Protein AF-A0A0G0FKA7-F1 (afdb_monomer_lite)

pLDDT: mean 87.76, std 10.6, range [54.22, 98.12]

Foldseek 3Di:
DDPVVVVVVVVVVVVVVVVVVVVPDFAEADFPAAKEKEWDDKAQDPDPPDPPSVQKIKTFMDMDRDGQQWFKWKFKWFFDDVVVTDIDTPDTQDARHHPPGIDIGHDDVPSLDQRIFMDIFGHPRHDYPNYYYYPYDTHGND

Sequence (142 aa):
MNKNTYIALAVIVVFGVLLWIFLSQKEKVPEAGPATVSTLSVSNITSSALAVLAGTKTISWKTSNYPANAGVNINLIKKISDSPREFTLVRTLETDTPNDGEEVWTPQAEENADDLFIEVICSNTYQFSLGCSLSSDPIKVN

Radius of gyration: 21.15 Å; chains: 1; bounding box: 48×58×50 Å

Secondary structure (DSSP, 8-state):
--HHHHHHHHHHHHHHHHHHHHHT-PEEE--SS-EEEEEEEEEE---TT-GGGTT-EEEEEEEES--TT--EEEEEEEEEEETTEEEEEEEEEEEEE-SSSEEEE-PPTTTT-TTEEEEEEE-SSEEETT-EEE-SPPEE--

Structure (mmCIF, N/CA/C/O backbone):
data_AF-A0A0G0FKA7-F1
#
_entry.id   AF-A0A0G0FKA7-F1
#
loop_
_atom_site.group_PDB
_atom_site.id
_atom_site.type_symbol
_atom_site.label_atom_id
_atom_site.label_alt_id
_atom_site.label_comp_id
_atom_site.label_asym_id
_atom_site.label_entity_id
_atom_site.label_seq_id
_atom_site.pdbx_PDB_ins_code
_atom_site.Cartn_x
_atom_site.Cartn_y
_atom_site.Cartn_z
_atom_site.occupancy
_atom_site.B_iso_or_equiv
_atom_site.auth_seq_id
_atom_site.auth_comp_id
_atom_site.auth_asym_id
_atom_site.auth_atom_id
_atom_site.pdbx_PDB_model_num
ATOM 1 N N . MET A 1 1 ? 19.377 -47.733 -21.068 1.00 59.69 1 MET A N 1
ATOM 2 C CA . MET A 1 1 ? 19.007 -46.384 -21.557 1.00 59.69 1 MET A CA 1
ATOM 3 C C . MET A 1 1 ? 19.990 -46.003 -22.656 1.00 59.69 1 MET A C 1
ATOM 5 O O . MET A 1 1 ? 21.178 -46.214 -22.448 1.00 59.69 1 MET A O 1
ATOM 9 N N . ASN A 1 2 ? 19.537 -45.573 -23.840 1.00 82.00 2 ASN A N 1
ATOM 10 C CA . ASN A 1 2 ? 20.452 -45.317 -24.960 1.00 82.00 2 ASN A CA 1
ATOM 11 C C . ASN A 1 2 ? 21.117 -43.928 -24.817 1.00 82.00 2 ASN A C 1
ATOM 13 O O . ASN A 1 2 ? 20.569 -43.034 -24.169 1.00 82.00 2 ASN A O 1
ATOM 17 N N . LYS A 1 3 ? 22.302 -43.746 -25.412 1.00 79.88 3 LYS A N 1
ATOM 18 C CA . LYS A 1 3 ? 23.063 -42.483 -25.369 1.00 79.88 3 LYS A CA 1
ATOM 19 C C . LYS A 1 3 ? 22.234 -41.278 -25.847 1.00 79.88 3 LYS A C 1
ATOM 21 O O . LYS A 1 3 ? 22.341 -40.198 -25.276 1.00 79.88 3 LYS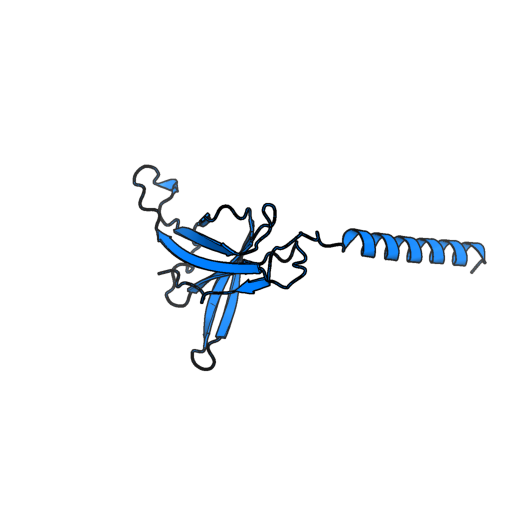 A O 1
ATOM 26 N N . ASN A 1 4 ? 21.362 -41.475 -26.832 1.00 80.12 4 ASN A N 1
ATOM 27 C CA . ASN A 1 4 ? 20.500 -40.431 -27.389 1.00 80.12 4 ASN A CA 1
ATOM 28 C C . ASN A 1 4 ? 19.369 -40.033 -26.422 1.00 80.12 4 ASN A C 1
ATOM 30 O O . ASN A 1 4 ? 19.002 -38.865 -26.373 1.00 80.12 4 ASN A O 1
ATOM 34 N N . THR A 1 5 ? 18.863 -40.958 -25.599 1.00 81.62 5 THR A N 1
ATOM 35 C CA . THR A 1 5 ? 17.883 -40.685 -24.538 1.00 81.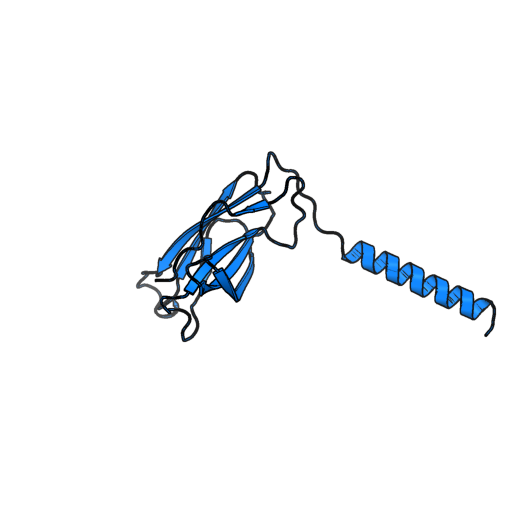62 5 THR A CA 1
ATOM 36 C C . THR A 1 5 ? 18.498 -39.810 -23.448 1.00 81.62 5 THR A C 1
ATOM 38 O O . THR A 1 5 ? 17.852 -38.884 -22.972 1.00 81.62 5 THR A O 1
ATOM 41 N N . TYR A 1 6 ? 19.761 -40.058 -23.082 1.00 82.88 6 TYR A N 1
ATOM 42 C CA . TYR A 1 6 ? 20.471 -39.233 -22.099 1.00 82.88 6 TYR A CA 1
ATOM 43 C C . TYR A 1 6 ? 20.706 -37.806 -22.615 1.00 82.88 6 TYR A C 1
ATOM 45 O O . TYR A 1 6 ? 20.474 -36.840 -21.894 1.00 82.88 6 TYR A O 1
ATOM 53 N N . ILE A 1 7 ? 21.101 -37.669 -23.886 1.00 83.75 7 ILE A N 1
ATOM 54 C CA . ILE A 1 7 ? 21.295 -36.361 -24.528 1.00 83.75 7 ILE A CA 1
ATOM 55 C C . ILE A 1 7 ? 19.968 -35.592 -24.609 1.00 83.75 7 ILE A C 1
ATOM 57 O O . ILE A 1 7 ? 19.928 -34.419 -24.250 1.00 83.75 7 ILE A O 1
ATOM 61 N N . ALA A 1 8 ? 18.873 -36.243 -25.015 1.00 84.56 8 ALA A N 1
ATOM 62 C CA . ALA A 1 8 ? 17.560 -35.601 -25.101 1.00 84.56 8 ALA A CA 1
ATOM 63 C C . ALA A 1 8 ? 17.066 -35.090 -23.735 1.00 84.56 8 ALA A C 1
ATOM 65 O O . ALA A 1 8 ? 16.600 -33.956 -23.634 1.00 84.56 8 ALA A O 1
ATOM 66 N N . LEU A 1 9 ? 17.223 -35.888 -22.673 1.00 85.94 9 LEU A N 1
ATOM 67 C CA . LEU A 1 9 ? 16.863 -35.478 -21.313 1.00 85.94 9 LEU A CA 1
ATOM 68 C C . LEU A 1 9 ? 17.720 -34.305 -20.822 1.00 85.94 9 LEU A C 1
ATOM 70 O O . LEU A 1 9 ? 17.182 -33.361 -20.250 1.00 85.94 9 LEU A O 1
ATOM 74 N N . ALA A 1 10 ? 19.029 -34.325 -21.089 1.00 85.56 10 ALA A N 1
ATOM 75 C CA . ALA A 1 10 ? 19.920 -33.228 -20.721 1.00 85.56 10 ALA A CA 1
ATOM 76 C C . ALA A 1 10 ? 19.519 -31.908 -21.402 1.00 85.56 10 ALA A C 1
ATOM 78 O 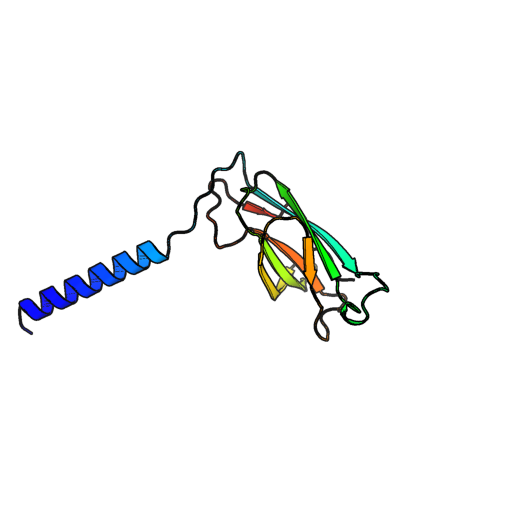O . ALA A 1 10 ? 19.491 -30.869 -20.748 1.00 85.56 10 ALA A O 1
ATOM 79 N N . VAL A 1 11 ? 19.145 -31.946 -22.686 1.00 89.56 11 VAL A N 1
ATOM 80 C CA . VAL A 1 11 ? 18.681 -30.754 -23.414 1.00 89.56 11 VAL A CA 1
ATOM 81 C C . VAL A 1 11 ? 17.388 -30.205 -22.813 1.00 89.56 11 VAL A C 1
ATOM 83 O O . VAL A 1 11 ? 17.303 -29.003 -22.588 1.00 89.56 11 VAL A O 1
ATOM 86 N N . ILE A 1 12 ? 16.411 -31.062 -22.499 1.00 90.75 12 ILE A N 1
ATOM 87 C CA . ILE A 1 12 ? 15.137 -30.638 -21.892 1.00 90.75 12 ILE A CA 1
ATOM 88 C C . ILE A 1 12 ? 15.372 -29.973 -20.534 1.00 90.75 12 ILE A C 1
ATOM 90 O O . ILE A 1 12 ? 14.800 -28.920 -20.262 1.00 90.75 12 ILE A O 1
ATOM 94 N N . VAL A 1 13 ? 16.239 -30.552 -19.699 1.00 91.19 13 VAL A N 1
ATOM 95 C CA . VAL A 1 13 ? 16.574 -29.980 -18.388 1.00 91.19 13 VAL A CA 1
ATOM 96 C C . VAL A 1 13 ? 17.244 -28.616 -18.549 1.00 91.19 13 VAL A C 1
ATOM 98 O O . VAL A 1 13 ? 16.831 -27.661 -17.899 1.00 91.19 13 VAL A O 1
ATOM 101 N N . VAL A 1 14 ? 18.225 -28.488 -19.447 1.00 91.31 14 VAL A N 1
ATOM 102 C CA . VAL A 1 14 ? 18.914 -27.210 -19.687 1.00 91.31 14 VAL A CA 1
ATOM 103 C C . VAL A 1 14 ? 17.948 -26.151 -20.215 1.00 91.31 14 VAL A C 1
ATOM 105 O O . VAL A 1 14 ? 17.937 -25.032 -19.708 1.00 91.31 14 VAL A O 1
ATOM 108 N N . PHE A 1 15 ? 17.100 -26.494 -21.185 1.00 89.06 15 PHE A N 1
ATOM 109 C CA . PHE A 1 15 ? 16.118 -25.556 -21.730 1.00 89.06 15 PHE A CA 1
ATOM 110 C C . PHE A 1 15 ? 15.075 -25.151 -20.685 1.00 89.06 15 PHE A C 1
ATOM 112 O O . PHE A 1 15 ? 14.722 -23.979 -20.600 1.00 89.06 15 PHE A O 1
ATOM 119 N N . GLY A 1 16 ? 14.628 -26.097 -19.855 1.00 88.25 16 GLY A N 1
ATOM 120 C CA . GLY A 1 16 ? 13.717 -25.832 -18.746 1.00 88.25 16 GLY A CA 1
ATOM 121 C C . GLY A 1 16 ? 14.316 -24.864 -17.726 1.00 88.25 16 GLY A C 1
ATOM 122 O O . GLY A 1 16 ? 13.649 -23.909 -17.337 1.00 88.25 16 GLY A O 1
ATOM 123 N N . VAL A 1 17 ? 15.588 -25.052 -17.358 1.00 87.56 17 VAL A N 1
ATOM 124 C CA . VAL A 1 17 ? 16.315 -24.149 -16.450 1.00 87.56 17 VAL A CA 1
ATOM 125 C C . VAL A 1 17 ? 16.485 -22.759 -17.066 1.00 87.56 17 VAL A C 1
ATOM 127 O O . VAL A 1 17 ? 16.216 -21.763 -16.400 1.00 87.56 17 VAL A O 1
ATOM 130 N N . LEU A 1 18 ? 16.882 -22.667 -18.338 1.00 86.88 18 LEU A N 1
ATOM 131 C CA . LEU A 1 18 ? 17.050 -21.379 -19.020 1.00 86.88 18 LEU A CA 1
ATOM 132 C C . LEU A 1 18 ? 15.724 -20.621 -19.157 1.00 86.88 18 LEU A C 1
ATOM 134 O O . LEU A 1 18 ? 15.686 -19.415 -18.924 1.00 86.88 18 LEU A O 1
ATOM 138 N N . LEU A 1 19 ? 14.637 -21.324 -19.481 1.00 86.06 19 LEU A N 1
ATOM 139 C CA . LEU A 1 19 ? 13.303 -20.736 -19.571 1.00 86.06 19 LEU A CA 1
ATOM 140 C C . LEU A 1 19 ? 12.817 -20.241 -18.202 1.00 86.06 19 LEU A C 1
ATOM 142 O O . LEU A 1 19 ? 12.284 -19.140 -18.107 1.00 86.06 19 LEU A O 1
ATOM 146 N N . TRP A 1 20 ? 13.052 -21.013 -17.139 1.00 82.25 20 TRP A N 1
ATOM 147 C CA . TRP A 1 20 ? 12.761 -20.594 -15.765 1.00 82.25 20 TRP A CA 1
ATOM 148 C C . TRP A 1 20 ? 13.524 -19.328 -15.365 1.00 82.25 20 TRP A C 1
ATOM 150 O O . TRP A 1 20 ? 12.930 -18.407 -14.808 1.00 82.25 20 TRP A O 1
ATOM 160 N N . ILE A 1 21 ? 14.824 -19.255 -15.671 1.00 83.38 21 ILE A N 1
ATOM 161 C CA . ILE A 1 21 ? 15.648 -18.070 -15.384 1.00 83.38 21 ILE A CA 1
ATOM 162 C C . ILE A 1 21 ? 15.121 -16.854 -16.148 1.00 83.38 21 ILE A C 1
ATOM 164 O O . ILE A 1 21 ? 15.011 -15.776 -15.570 1.00 83.38 21 ILE A O 1
ATOM 168 N N . PHE A 1 22 ? 14.777 -17.028 -17.426 1.00 78.12 22 PHE A N 1
ATOM 169 C CA . PHE A 1 22 ? 14.264 -15.948 -18.263 1.00 78.12 22 PHE A CA 1
ATOM 170 C C . PHE A 1 22 ? 12.920 -15.410 -17.750 1.00 78.12 22 PHE A C 1
ATOM 172 O O . PHE A 1 22 ? 12.755 -14.202 -17.626 1.00 78.12 22 PHE A O 1
ATOM 179 N N . LEU A 1 23 ? 11.996 -16.295 -17.365 1.00 75.81 23 LEU A N 1
ATOM 180 C CA . LEU A 1 23 ? 10.694 -15.917 -16.800 1.00 75.81 23 LEU A CA 1
ATOM 181 C C . LEU A 1 23 ? 10.790 -15.293 -15.397 1.00 75.81 23 LEU A C 1
ATOM 183 O O . LEU A 1 23 ? 9.856 -14.626 -14.967 1.00 75.81 23 LEU A O 1
ATOM 187 N N . SER A 1 24 ? 11.900 -15.498 -14.682 1.00 73.31 24 SER A N 1
ATOM 188 C CA . SER A 1 24 ? 12.101 -14.967 -13.325 1.00 73.31 24 SER A CA 1
ATOM 189 C C . SER A 1 24 ? 12.765 -13.584 -13.299 1.00 73.31 24 SER A C 1
ATOM 191 O O . SER A 1 24 ? 13.064 -13.071 -12.217 1.00 73.31 24 SER A O 1
ATOM 193 N N . GLN A 1 25 ? 13.060 -12.980 -14.456 1.00 74.94 25 GLN A N 1
ATOM 194 C CA . GLN A 1 25 ? 13.704 -11.668 -14.493 1.00 74.94 25 GLN A CA 1
ATOM 195 C C . GLN A 1 25 ? 12.713 -10.565 -14.116 1.00 74.94 25 GLN A C 1
ATOM 197 O O . GLN A 1 25 ? 11.765 -10.291 -14.845 1.00 74.94 25 GLN A O 1
ATOM 202 N N . LYS A 1 26 ? 12.965 -9.913 -12.977 1.00 77.31 26 LYS A N 1
ATOM 203 C CA . LYS A 1 26 ? 12.260 -8.691 -12.578 1.00 77.31 26 LYS A CA 1
ATOM 204 C C . LYS A 1 26 ? 12.709 -7.508 -13.426 1.00 77.31 26 LYS A C 1
ATOM 206 O O . LYS A 1 26 ? 13.883 -7.415 -13.800 1.00 77.31 26 LYS A O 1
ATOM 211 N N . GLU A 1 27 ? 11.795 -6.578 -13.667 1.00 76.19 27 GLU A N 1
ATOM 212 C CA . GLU A 1 27 ? 12.112 -5.337 -14.364 1.00 76.19 27 GLU A CA 1
ATOM 213 C C . GLU A 1 27 ? 13.010 -4.457 -13.483 1.00 76.19 27 GLU A C 1
ATOM 215 O O . GLU A 1 27 ? 12.704 -4.191 -12.320 1.00 76.19 27 GLU A O 1
ATOM 220 N N . LYS A 1 28 ? 14.159 -4.037 -14.023 1.00 69.12 28 LYS A N 1
ATOM 221 C CA . LYS A 1 28 ? 15.076 -3.104 -13.356 1.00 69.12 28 LYS A CA 1
ATOM 222 C C . LYS A 1 28 ? 14.727 -1.696 -13.776 1.00 69.12 28 LYS A C 1
ATOM 224 O O . LYS A 1 28 ? 14.625 -1.447 -14.976 1.00 69.12 28 LYS A O 1
ATOM 229 N N . VAL A 1 29 ? 14.665 -0.772 -12.822 1.00 64.94 29 VAL A N 1
ATOM 230 C CA . VAL A 1 29 ? 14.336 0.613 -13.148 1.00 64.94 29 VAL A CA 1
ATOM 231 C C . VAL A 1 29 ? 15.400 1.594 -12.638 1.00 64.94 29 VAL A C 1
ATOM 233 O O . VAL A 1 29 ? 15.906 1.412 -11.530 1.00 64.94 29 VAL A O 1
ATOM 236 N N . PRO A 1 30 ? 15.811 2.598 -13.445 1.00 67.31 30 PRO A N 1
ATOM 237 C CA . PRO A 1 30 ? 16.792 3.594 -13.017 1.00 67.31 30 PRO A CA 1
ATOM 238 C C . PRO A 1 30 ? 16.234 4.493 -11.907 1.00 67.31 30 PRO A C 1
ATOM 240 O O . PRO A 1 30 ? 15.157 5.066 -12.057 1.00 67.31 30 PRO A O 1
ATOM 243 N N . GLU A 1 31 ? 16.994 4.663 -10.824 1.00 68.00 31 GLU A N 1
ATOM 244 C CA . GLU A 1 31 ? 16.594 5.430 -9.638 1.00 68.00 31 GLU A CA 1
ATOM 245 C C . GLU A 1 31 ? 17.598 6.546 -9.331 1.00 68.00 31 GLU A C 1
ATOM 247 O O . GLU A 1 31 ? 18.809 6.364 -9.458 1.00 68.00 31 GLU A O 1
ATOM 252 N N . ALA A 1 32 ? 17.098 7.704 -8.888 1.00 75.56 32 ALA A N 1
ATOM 253 C CA . ALA A 1 32 ? 17.929 8.831 -8.451 1.00 75.56 32 ALA A CA 1
ATOM 254 C C . ALA A 1 32 ? 18.457 8.679 -7.004 1.00 75.56 32 ALA A C 1
ATOM 256 O O . ALA A 1 32 ? 19.346 9.418 -6.585 1.00 75.56 32 ALA A O 1
ATOM 257 N N . GLY A 1 33 ? 17.910 7.731 -6.240 1.00 84.31 33 GLY A N 1
ATOM 258 C CA . GLY A 1 33 ? 18.209 7.457 -4.833 1.00 84.31 33 GLY A CA 1
ATOM 259 C C . GLY A 1 33 ? 17.360 6.283 -4.327 1.00 84.31 33 GLY A C 1
ATOM 260 O O . GLY A 1 33 ? 16.571 5.755 -5.108 1.00 84.31 33 GLY A O 1
ATOM 261 N N . PRO A 1 34 ? 17.481 5.865 -3.053 1.00 89.62 34 PRO A N 1
ATOM 262 C CA . PRO A 1 34 ? 16.634 4.805 -2.509 1.00 89.62 34 PRO A CA 1
ATOM 263 C C . PRO A 1 34 ? 15.160 5.206 -2.616 1.00 89.62 34 PRO A C 1
ATOM 265 O O . PRO A 1 34 ? 14.792 6.339 -2.274 1.00 89.62 34 PRO A O 1
ATOM 268 N N . ALA A 1 35 ? 14.342 4.288 -3.124 1.00 93.50 35 ALA A N 1
ATOM 269 C CA . ALA A 1 35 ? 12.923 4.521 -3.328 1.00 93.50 35 ALA A CA 1
ATOM 270 C C . ALA A 1 35 ? 12.176 4.450 -1.993 1.00 93.50 35 ALA A C 1
ATOM 272 O O . ALA A 1 35 ? 12.479 3.616 -1.136 1.00 93.50 35 ALA A O 1
ATOM 273 N N . THR A 1 36 ? 11.182 5.314 -1.810 1.00 95.44 36 THR A N 1
ATOM 274 C CA . THR A 1 36 ? 10.300 5.236 -0.643 1.00 95.44 36 THR A CA 1
ATOM 275 C C . THR A 1 36 ? 8.838 5.339 -1.027 1.00 95.44 36 THR A C 1
ATOM 277 O O . THR A 1 36 ? 8.483 6.013 -1.997 1.00 95.44 36 THR A O 1
ATOM 280 N N . VAL A 1 37 ? 7.995 4.689 -0.229 1.00 96.62 37 VAL A N 1
ATOM 281 C CA . VAL A 1 37 ? 6.534 4.759 -0.314 1.00 96.62 37 VAL A CA 1
ATOM 282 C C . VAL A 1 37 ? 5.986 5.168 1.048 1.00 96.62 37 VAL A C 1
ATOM 284 O O . VAL A 1 37 ? 6.477 4.727 2.088 1.00 96.62 37 VAL A O 1
ATOM 287 N N . SER A 1 38 ? 5.002 6.062 1.057 1.00 96.81 38 SER A N 1
ATOM 288 C CA . SER A 1 38 ? 4.291 6.481 2.267 1.00 96.81 38 SER A CA 1
ATOM 289 C C . SER A 1 38 ? 2.796 6.457 2.031 1.00 96.81 38 SER A C 1
ATOM 291 O O . SER A 1 38 ? 2.303 7.211 1.192 1.00 96.81 38 SER A O 1
ATOM 293 N N . THR A 1 39 ? 2.069 5.668 2.814 1.00 97.19 39 THR A N 1
ATOM 294 C CA . THR A 1 39 ? 0.618 5.819 2.946 1.00 97.19 39 THR A CA 1
ATOM 295 C C . THR A 1 39 ? 0.335 7.177 3.588 1.00 97.19 39 THR A C 1
ATOM 297 O O . THR A 1 39 ? 0.884 7.477 4.651 1.00 97.19 39 THR A O 1
ATOM 300 N N . LEU A 1 40 ? -0.484 8.008 2.941 1.00 96.25 40 LEU A N 1
ATOM 301 C CA . LEU A 1 40 ? -0.833 9.351 3.410 1.00 96.25 40 LEU A CA 1
ATOM 302 C C . LEU A 1 40 ? -2.160 9.361 4.166 1.00 96.25 40 LEU A C 1
ATOM 304 O O . LEU A 1 40 ? -2.245 9.927 5.254 1.00 96.25 40 LEU A O 1
ATOM 308 N N . SER A 1 41 ? -3.197 8.754 3.591 1.00 95.38 41 SER A N 1
ATOM 309 C CA . SER A 1 41 ? -4.537 8.779 4.174 1.00 95.38 41 SER A CA 1
ATOM 310 C C . SER A 1 41 ? -5.415 7.643 3.677 1.00 95.38 41 SER A C 1
ATOM 312 O O . SER A 1 41 ? -5.239 7.137 2.571 1.00 95.38 41 SER A O 1
ATOM 314 N N . VAL A 1 42 ? -6.412 7.311 4.494 1.00 93.94 42 VAL A N 1
ATOM 315 C CA . VAL A 1 42 ? -7.569 6.498 4.125 1.00 93.94 42 VAL A CA 1
ATOM 316 C C . VAL A 1 42 ? -8.800 7.325 4.475 1.00 93.94 42 VAL A C 1
ATOM 318 O O . VAL A 1 42 ? -8.961 7.735 5.623 1.00 93.94 42 VAL A O 1
ATOM 321 N N . SER A 1 43 ? -9.642 7.633 3.494 1.00 92.50 43 SER A N 1
ATOM 322 C CA . SER A 1 43 ? -10.799 8.515 3.686 1.00 92.50 43 SER A CA 1
ATOM 323 C C . SER A 1 43 ? -12.045 7.937 3.033 1.00 92.50 43 SER A C 1
ATOM 325 O O . SER A 1 43 ? -11.956 7.258 2.019 1.00 92.50 43 SER A O 1
ATOM 327 N N . ASN A 1 44 ? -13.218 8.172 3.619 1.00 87.81 44 ASN A N 1
ATOM 328 C CA . ASN A 1 44 ? -14.470 7.714 3.020 1.00 87.81 44 ASN A CA 1
ATOM 329 C C . ASN A 1 44 ? -14.815 8.585 1.807 1.00 87.81 44 ASN A C 1
ATOM 331 O O . ASN A 1 44 ? -14.744 9.814 1.890 1.00 87.81 44 ASN A O 1
ATOM 335 N N . ILE A 1 45 ? -15.272 7.969 0.718 1.00 80.81 45 ILE A N 1
ATOM 336 C CA . ILE A 1 45 ? -15.833 8.716 -0.410 1.00 80.81 45 ILE A CA 1
ATOM 337 C C . ILE A 1 45 ? -17.204 9.251 0.013 1.00 80.81 45 ILE A C 1
ATOM 339 O O . ILE A 1 45 ? -18.142 8.497 0.259 1.00 80.81 45 ILE A O 1
ATOM 343 N N . THR A 1 46 ? -17.330 10.575 0.112 1.00 65.19 46 THR A N 1
ATOM 344 C CA . THR A 1 46 ? -18.558 11.258 0.562 1.00 65.19 46 THR A CA 1
ATOM 345 C C . THR A 1 46 ? -19.460 11.719 -0.586 1.00 65.19 46 THR A C 1
ATOM 347 O O . THR A 1 46 ? -20.415 12.465 -0.362 1.00 65.19 46 THR A O 1
ATOM 350 N N . SER A 1 47 ? -19.194 11.287 -1.825 1.00 60.12 47 SER A N 1
ATOM 351 C CA . SER A 1 47 ? -19.966 11.727 -2.990 1.00 60.12 47 SER A CA 1
ATOM 352 C C . SER A 1 47 ? -21.387 11.158 -2.978 1.00 60.12 47 SER A C 1
ATOM 354 O O . SER A 1 47 ? -21.615 9.963 -3.160 1.00 60.12 47 SER A O 1
ATOM 356 N N . SER A 1 48 ? -22.363 12.050 -2.825 1.00 54.22 48 SER A N 1
ATOM 357 C CA . SER A 1 48 ? -23.803 11.774 -2.845 1.00 54.22 48 SER A CA 1
ATOM 358 C C . SER A 1 48 ? -24.349 11.373 -4.224 1.00 54.22 48 SER A C 1
ATOM 360 O O . SER A 1 48 ? -25.518 11.008 -4.332 1.00 54.22 48 SER A O 1
ATOM 362 N N . ALA A 1 49 ? -23.527 11.420 -5.279 1.00 56.94 49 ALA A N 1
ATOM 363 C CA . ALA A 1 49 ? -23.959 11.173 -6.655 1.00 56.94 49 ALA A CA 1
ATOM 364 C C . ALA A 1 49 ? -24.073 9.683 -7.030 1.00 56.94 49 ALA A C 1
ATOM 366 O O . ALA A 1 49 ? -24.658 9.362 -8.062 1.00 56.94 49 ALA A O 1
ATOM 367 N N . LEU A 1 50 ? -23.545 8.760 -6.220 1.00 54.84 50 LEU A N 1
ATOM 368 C CA . LEU A 1 50 ? -23.550 7.329 -6.529 1.00 54.84 50 LEU A CA 1
ATOM 369 C C . LEU A 1 50 ? -23.801 6.518 -5.256 1.00 54.84 50 LEU A C 1
ATOM 371 O O . LEU A 1 50 ? -22.873 6.199 -4.523 1.00 54.84 50 LEU A O 1
ATOM 375 N N . ALA A 1 51 ? -25.050 6.098 -5.032 1.00 54.81 51 ALA A N 1
ATOM 376 C CA . ALA A 1 51 ? -25.384 5.100 -4.005 1.00 54.81 51 ALA A CA 1
ATOM 377 C C . ALA A 1 51 ? -24.564 3.795 -4.150 1.00 54.81 51 ALA A C 1
ATOM 379 O O . ALA A 1 51 ? -24.410 3.049 -3.190 1.00 54.81 51 ALA A O 1
ATOM 380 N N . VAL A 1 52 ? -24.002 3.553 -5.341 1.00 59.25 52 VAL A N 1
ATOM 381 C CA . VAL A 1 52 ? -23.088 2.448 -5.674 1.00 59.25 52 VAL A CA 1
ATOM 382 C C . VAL A 1 52 ? -21.718 2.570 -4.985 1.00 59.25 52 VAL A C 1
ATOM 384 O O . VAL A 1 52 ? -21.068 1.556 -4.773 1.00 59.25 52 VAL A O 1
ATOM 387 N N . LEU A 1 53 ? -21.288 3.778 -4.604 1.00 64.69 53 LEU A N 1
ATOM 388 C CA . LEU A 1 53 ? -20.015 4.020 -3.908 1.00 64.69 53 LEU A CA 1
ATOM 389 C C . LEU A 1 53 ? -20.181 4.138 -2.386 1.00 64.69 53 LEU A C 1
ATOM 391 O O . LEU A 1 53 ? -19.225 4.462 -1.679 1.00 64.69 53 LEU A O 1
ATOM 395 N N . ALA A 1 54 ? -21.382 3.890 -1.859 1.00 67.56 54 ALA A N 1
ATOM 396 C CA . ALA A 1 54 ? -21.619 3.930 -0.424 1.00 67.56 54 ALA A CA 1
ATOM 397 C C . ALA A 1 54 ? -20.705 2.922 0.296 1.00 67.56 54 ALA A C 1
ATOM 399 O O . ALA A 1 54 ? -20.732 1.728 0.010 1.00 67.56 54 ALA A O 1
ATOM 400 N N . GLY A 1 55 ? -19.892 3.418 1.231 1.00 76.56 55 GLY A N 1
ATOM 401 C CA . GLY A 1 55 ? -18.943 2.606 1.996 1.00 76.56 55 GLY A CA 1
ATOM 402 C C . GLY A 1 55 ? -17.557 2.457 1.364 1.00 76.56 55 GLY A C 1
ATOM 403 O O . GLY A 1 55 ? -16.691 1.865 1.996 1.00 76.56 55 GLY A O 1
ATOM 404 N N . THR A 1 56 ? -17.317 3.012 0.172 1.00 88.88 56 THR A N 1
ATOM 405 C CA . THR A 1 56 ? -15.978 3.026 -0.443 1.00 88.88 56 THR A CA 1
ATOM 406 C C . THR A 1 56 ? -15.024 3.986 0.262 1.00 88.88 56 THR A C 1
ATOM 408 O O . THR A 1 56 ? -15.427 5.008 0.833 1.00 88.88 56 THR A O 1
ATOM 411 N N . LYS A 1 57 ? -13.736 3.649 0.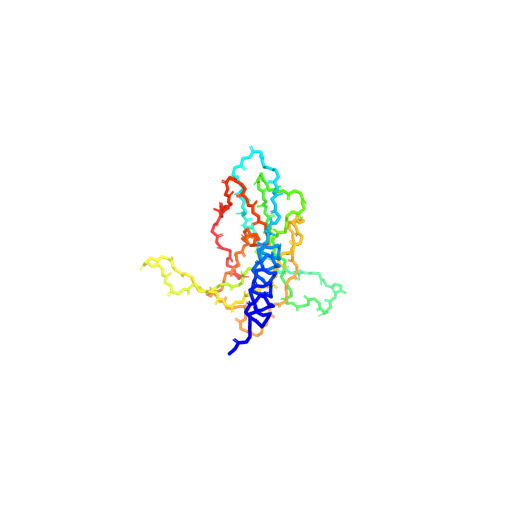213 1.00 91.75 57 LYS A N 1
ATOM 412 C CA . LYS A 1 57 ? -12.642 4.432 0.777 1.00 91.75 57 LYS A CA 1
ATOM 413 C C . LYS A 1 57 ? -11.611 4.746 -0.304 1.00 91.75 57 LYS A C 1
ATOM 415 O O . LYS A 1 57 ? -11.289 3.890 -1.124 1.00 91.75 57 LYS A O 1
ATOM 420 N N . THR A 1 58 ? -11.080 5.959 -0.265 1.00 94.31 58 THR A N 1
ATOM 421 C CA . THR A 1 58 ? -9.910 6.379 -1.035 1.00 94.31 58 THR A CA 1
ATOM 422 C C . THR A 1 58 ? -8.669 6.192 -0.181 1.00 94.31 58 THR A C 1
ATOM 424 O O . THR A 1 58 ? -8.593 6.717 0.936 1.00 94.31 58 THR A O 1
ATOM 427 N N . ILE A 1 59 ? -7.708 5.449 -0.716 1.00 96.44 59 ILE A N 1
ATOM 428 C CA . ILE A 1 59 ? -6.369 5.262 -0.171 1.00 96.44 59 ILE A CA 1
ATOM 429 C C . ILE A 1 59 ? -5.448 6.185 -0.957 1.00 96.44 59 ILE A C 1
ATOM 431 O O . ILE A 1 59 ? -5.392 6.079 -2.175 1.00 96.44 59 ILE A O 1
ATOM 435 N N . SER A 1 60 ? -4.722 7.065 -0.275 1.00 97.50 60 SER A N 1
ATOM 436 C CA . SER A 1 60 ? -3.769 7.977 -0.914 1.00 97.50 60 SER A CA 1
ATOM 437 C C . SER A 1 60 ? -2.359 7.694 -0.424 1.00 97.50 60 SER A C 1
ATOM 439 O O . SER A 1 60 ? -2.145 7.439 0.767 1.00 97.50 60 SER A O 1
ATOM 441 N N . TRP A 1 61 ? -1.378 7.794 -1.314 1.00 97.88 61 TRP A N 1
ATOM 442 C CA . TRP A 1 61 ? 0.033 7.622 -0.984 1.00 97.88 61 TRP A CA 1
ATOM 443 C C . TRP A 1 61 ? 0.912 8.622 -1.727 1.00 97.88 61 TRP A C 1
ATOM 445 O O . TRP A 1 61 ? 0.483 9.374 -2.598 1.00 97.88 61 TRP A O 1
ATOM 455 N N . LYS A 1 62 ? 2.187 8.639 -1.353 1.00 97.25 62 LYS A N 1
ATOM 456 C CA . LYS A 1 62 ? 3.229 9.355 -2.076 1.00 97.25 62 LYS A CA 1
ATOM 457 C C . LYS A 1 62 ? 4.477 8.506 -2.145 1.00 97.25 62 LYS A C 1
ATOM 459 O O . LYS A 1 62 ? 4.837 7.829 -1.182 1.00 97.25 62 LYS A O 1
ATOM 464 N N . THR A 1 63 ? 5.173 8.619 -3.265 1.00 95.56 63 THR A N 1
ATOM 465 C CA . THR A 1 63 ? 6.465 7.976 -3.464 1.00 95.56 63 THR A CA 1
ATOM 466 C C . THR A 1 63 ? 7.583 8.994 -3.675 1.00 95.56 63 THR A C 1
ATOM 468 O O . THR A 1 63 ? 7.342 10.102 -4.157 1.00 95.56 63 THR A O 1
ATOM 471 N N . SER A 1 64 ? 8.817 8.617 -3.347 1.00 94.06 64 SER A N 1
ATOM 472 C CA . SER A 1 64 ? 10.026 9.405 -3.615 1.00 94.06 64 SER A CA 1
ATOM 473 C C . SER A 1 64 ? 11.087 8.531 -4.270 1.00 94.06 64 SER A C 1
ATOM 475 O O . SER A 1 64 ? 11.231 7.372 -3.892 1.00 94.06 64 SER A O 1
ATOM 477 N N . ASN A 1 65 ? 11.824 9.079 -5.244 1.00 91.62 65 ASN A N 1
ATOM 478 C CA . ASN A 1 65 ? 12.796 8.344 -6.073 1.00 91.62 65 ASN A CA 1
ATOM 479 C C . ASN A 1 65 ? 12.230 7.048 -6.677 1.00 91.62 65 ASN A C 1
ATOM 481 O O . ASN A 1 65 ? 12.967 6.099 -6.927 1.00 91.62 65 ASN A O 1
ATOM 485 N N . TYR A 1 66 ? 10.915 7.013 -6.881 1.00 90.56 66 TYR A N 1
ATOM 486 C CA . TYR A 1 66 ? 10.203 5.842 -7.359 1.00 90.56 66 TYR A CA 1
ATOM 487 C C . TYR A 1 66 ? 10.103 5.908 -8.879 1.00 90.56 66 TYR A C 1
ATOM 489 O O . TYR A 1 66 ? 9.851 6.990 -9.423 1.00 90.56 66 TYR A O 1
ATOM 497 N N . PRO A 1 67 ? 10.309 4.796 -9.584 1.00 84.88 67 PRO A N 1
ATOM 498 C CA . PRO A 1 67 ? 10.294 4.838 -11.030 1.00 84.88 67 PRO A CA 1
ATOM 499 C C . PRO A 1 67 ? 8.917 5.143 -11.624 1.00 84.88 67 PRO A C 1
ATOM 501 O O . PRO A 1 67 ? 7.902 4.679 -11.115 1.00 84.88 67 PRO A O 1
ATOM 504 N N . ALA A 1 68 ? 8.891 5.879 -12.741 1.00 79.94 68 ALA A N 1
ATOM 505 C CA . ALA A 1 68 ? 7.655 6.410 -13.329 1.00 79.94 68 ALA A CA 1
ATOM 506 C C . ALA A 1 68 ? 6.632 5.339 -13.751 1.00 79.94 68 ALA A C 1
ATOM 508 O O . ALA A 1 68 ? 5.439 5.611 -13.738 1.00 79.94 68 ALA A O 1
ATOM 509 N N . ASN A 1 69 ? 7.094 4.137 -14.108 1.00 84.62 69 ASN A N 1
ATOM 510 C CA . ASN A 1 69 ? 6.230 3.033 -14.538 1.00 84.62 69 ASN A CA 1
ATOM 511 C C . ASN A 1 69 ? 6.103 1.929 -13.483 1.00 84.62 69 ASN A C 1
ATOM 513 O O . ASN A 1 69 ? 5.444 0.928 -13.737 1.00 84.62 69 ASN A O 1
ATOM 517 N N . ALA A 1 70 ? 6.756 2.075 -12.327 1.00 90.94 70 ALA A N 1
ATOM 518 C CA . ALA A 1 70 ? 6.656 1.075 -11.280 1.00 90.94 70 ALA A CA 1
ATOM 519 C C . ALA A 1 70 ? 5.320 1.235 -10.547 1.00 90.94 70 ALA A C 1
ATOM 521 O O . ALA A 1 70 ? 4.973 2.336 -10.120 1.00 90.94 70 ALA A O 1
ATOM 522 N N . GLY A 1 71 ? 4.594 0.132 -10.383 1.00 94.50 71 GLY A N 1
ATOM 523 C CA . GLY A 1 71 ? 3.391 0.067 -9.562 1.00 94.50 71 GLY A CA 1
ATOM 524 C C . GLY A 1 71 ? 3.699 -0.020 -8.067 1.00 94.50 71 GLY A C 1
ATOM 525 O O . GLY A 1 71 ? 4.857 -0.149 -7.650 1.00 94.50 71 GLY A O 1
ATOM 526 N N . VAL A 1 72 ? 2.655 0.028 -7.248 1.00 97.06 72 VAL A N 1
ATOM 527 C CA . VAL A 1 72 ? 2.699 -0.205 -5.797 1.00 97.06 72 VAL A CA 1
ATOM 528 C C . VAL A 1 72 ? 1.792 -1.378 -5.427 1.00 97.06 72 VAL A C 1
ATOM 530 O O . VAL A 1 72 ? 0.888 -1.743 -6.175 1.00 97.06 72 VAL A O 1
ATOM 533 N N . ASN A 1 73 ? 2.026 -1.980 -4.264 1.00 97.88 73 ASN A N 1
ATOM 534 C CA . ASN A 1 73 ? 1.108 -2.965 -3.696 1.00 97.88 73 ASN A CA 1
ATOM 535 C C . ASN A 1 73 ? 0.372 -2.334 -2.519 1.00 97.88 73 ASN A C 1
ATOM 537 O O . ASN A 1 73 ? 0.970 -1.599 -1.732 1.00 97.88 73 ASN A O 1
ATOM 541 N N . ILE A 1 74 ? -0.907 -2.656 -2.367 1.00 98.12 74 ILE A N 1
ATOM 542 C CA . ILE A 1 74 ? -1.737 -2.138 -1.281 1.00 98.12 74 ILE A CA 1
ATOM 543 C C . ILE A 1 74 ? -2.238 -3.318 -0.464 1.00 98.12 74 ILE A C 1
ATOM 545 O O . ILE A 1 74 ? -2.877 -4.224 -1.000 1.00 98.12 74 ILE A O 1
ATOM 549 N N . ASN A 1 75 ? -1.977 -3.301 0.841 1.00 97.81 75 ASN A N 1
ATOM 550 C CA . ASN A 1 75 ? -2.398 -4.357 1.751 1.00 97.81 75 ASN A CA 1
ATOM 551 C C . ASN A 1 75 ? -3.323 -3.820 2.840 1.00 97.81 75 ASN A C 1
ATOM 553 O O . ASN A 1 75 ? -3.099 -2.754 3.415 1.00 97.81 75 ASN A O 1
ATOM 557 N N . LEU A 1 76 ? -4.316 -4.638 3.172 1.00 97.25 76 LEU A N 1
ATOM 558 C CA . LEU A 1 76 ? -5.056 -4.572 4.417 1.00 97.25 76 LEU A CA 1
ATOM 559 C C . LEU A 1 76 ? -4.354 -5.465 5.440 1.00 97.25 76 LEU A C 1
ATOM 561 O O . LEU A 1 76 ? -4.166 -6.667 5.217 1.00 97.25 76 LEU A O 1
ATOM 565 N N . ILE A 1 77 ? -3.987 -4.880 6.571 1.00 97.19 77 ILE A N 1
ATOM 566 C CA . ILE A 1 77 ? -3.276 -5.556 7.653 1.00 97.19 77 ILE A CA 1
ATOM 567 C C . ILE A 1 77 ? -4.020 -5.367 8.974 1.00 97.19 77 ILE A C 1
ATOM 569 O O . ILE A 1 77 ? -4.724 -4.380 9.180 1.00 97.19 77 ILE A O 1
ATOM 573 N N . LYS A 1 78 ? -3.845 -6.314 9.892 1.00 96.00 78 LYS A N 1
ATOM 574 C CA . LYS A 1 78 ? -4.430 -6.283 11.233 1.00 96.00 78 LYS A CA 1
ATOM 575 C C . LYS A 1 78 ? -3.332 -6.172 12.271 1.00 96.00 78 LYS A C 1
ATOM 577 O O . LYS A 1 78 ? -2.375 -6.943 12.233 1.00 96.00 78 LYS A O 1
ATOM 582 N N . LYS A 1 79 ? -3.476 -5.244 13.215 1.00 95.06 79 LYS A N 1
ATOM 583 C CA . LYS A 1 79 ? -2.548 -5.126 14.345 1.00 95.06 79 LYS A CA 1
ATOM 584 C C . LYS A 1 79 ? -2.774 -6.285 15.319 1.00 95.06 79 LYS A C 1
ATOM 586 O O . LYS A 1 79 ? -3.891 -6.478 15.792 1.00 95.06 79 LYS A O 1
ATOM 591 N N . ILE A 1 80 ? -1.720 -7.040 15.624 1.00 95.06 80 ILE A N 1
ATOM 592 C CA . ILE A 1 80 ? -1.777 -8.224 16.504 1.00 95.06 80 ILE A CA 1
ATOM 593 C C . ILE A 1 80 ? -1.045 -8.028 17.835 1.00 95.06 80 ILE A C 1
ATOM 595 O O . ILE A 1 80 ? -1.326 -8.742 18.793 1.00 95.06 80 ILE A O 1
ATOM 599 N N . SER A 1 81 ? -0.143 -7.049 17.917 1.00 94.44 81 SER A N 1
ATOM 600 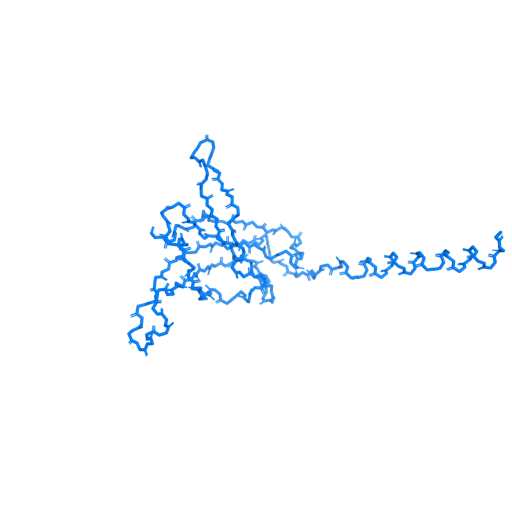C CA . SER A 1 81 ? 0.563 -6.689 19.147 1.00 94.44 81 SER A CA 1
ATOM 601 C C . SER A 1 81 ? 0.904 -5.200 19.150 1.00 94.44 81 SER A C 1
ATOM 603 O O . SER A 1 81 ? 1.113 -4.601 18.094 1.00 94.44 81 SER A O 1
ATOM 605 N N . ASP A 1 82 ? 0.959 -4.605 20.341 1.00 92.25 82 ASP A N 1
ATOM 606 C CA . ASP A 1 82 ? 1.418 -3.230 20.572 1.00 92.25 82 ASP A CA 1
ATOM 607 C C . ASP A 1 82 ? 2.863 -3.169 21.104 1.00 92.25 82 ASP A C 1
ATOM 609 O O . ASP A 1 82 ? 3.489 -2.110 21.062 1.00 92.25 82 ASP A O 1
ATOM 613 N N . SER A 1 83 ? 3.422 -4.284 21.598 1.00 92.50 83 SER A N 1
ATOM 614 C CA . SER A 1 83 ? 4.778 -4.324 22.165 1.00 92.50 83 SER A CA 1
ATOM 615 C C . SER A 1 83 ? 5.435 -5.717 22.041 1.00 92.50 83 SER A C 1
ATOM 617 O O . SER A 1 83 ? 5.167 -6.585 22.872 1.00 92.50 83 SER A O 1
ATOM 619 N N . PRO A 1 84 ? 6.295 -5.958 21.026 1.00 91.75 84 PRO A N 1
ATOM 620 C CA . PRO A 1 84 ? 6.572 -5.068 19.894 1.00 91.75 84 PRO A CA 1
ATOM 621 C C . PRO A 1 84 ? 5.315 -4.841 19.047 1.00 91.75 84 PRO A C 1
ATOM 623 O O . PRO A 1 84 ? 4.404 -5.669 19.045 1.00 91.75 84 PRO A O 1
ATOM 626 N N . ARG A 1 85 ? 5.248 -3.702 18.352 1.00 91.62 85 ARG A N 1
ATOM 627 C CA . ARG A 1 85 ? 4.133 -3.414 17.447 1.00 91.62 85 ARG A CA 1
ATOM 628 C C . ARG A 1 85 ? 4.222 -4.347 16.243 1.00 91.62 85 ARG A C 1
ATOM 630 O O . ARG A 1 85 ? 5.185 -4.267 15.486 1.00 91.62 85 ARG A O 1
ATOM 637 N N . GLU A 1 86 ? 3.226 -5.207 16.073 1.00 94.75 86 GLU A N 1
ATOM 638 C CA . GLU A 1 86 ? 3.208 -6.231 15.026 1.00 94.75 86 GLU A CA 1
ATOM 639 C C . GLU A 1 86 ? 1.889 -6.224 14.260 1.00 94.75 86 GLU A C 1
ATOM 641 O O . GLU A 1 86 ? 0.817 -5.955 14.815 1.00 94.75 86 GLU A O 1
ATOM 646 N N . PHE A 1 87 ? 1.982 -6.571 12.979 1.00 95.94 87 PHE A N 1
ATOM 647 C CA . PHE A 1 87 ? 0.859 -6.648 12.059 1.00 95.94 87 PHE A CA 1
ATOM 648 C C . PHE A 1 87 ? 0.873 -7.980 11.314 1.00 95.94 87 PHE A C 1
ATOM 650 O O . PHE A 1 87 ? 1.933 -8.543 11.048 1.00 95.94 87 PHE A O 1
ATOM 657 N N . THR A 1 88 ? -0.311 -8.461 10.948 1.00 96.62 88 THR A N 1
ATOM 658 C CA . THR A 1 88 ? -0.486 -9.614 10.062 1.00 96.62 88 THR A CA 1
ATOM 659 C C . THR A 1 88 ? -1.231 -9.198 8.800 1.00 96.62 88 THR A C 1
ATOM 661 O O . THR A 1 88 ? -2.132 -8.358 8.860 1.00 96.62 88 THR A O 1
ATOM 664 N N . LEU A 1 89 ? -0.875 -9.797 7.663 1.00 96.88 89 LEU A N 1
ATOM 665 C CA . LEU A 1 89 ? -1.590 -9.592 6.407 1.00 96.88 89 LEU A CA 1
ATOM 666 C C . LEU A 1 89 ? -2.997 -10.182 6.525 1.00 96.88 89 LEU A C 1
ATOM 668 O O . LEU A 1 89 ? -3.155 -11.358 6.852 1.00 96.88 89 LEU A O 1
ATOM 672 N N . VAL A 1 90 ? -4.009 -9.364 6.244 1.00 95.88 90 VAL A N 1
ATOM 673 C CA . VAL A 1 90 ? -5.398 -9.818 6.110 1.00 95.88 90 VAL A CA 1
ATOM 674 C C . VAL A 1 90 ? -5.671 -10.134 4.651 1.00 95.88 90 VAL A C 1
ATOM 676 O O . VAL A 1 90 ? -6.108 -11.235 4.321 1.00 95.88 90 VAL A O 1
ATOM 679 N N . ARG A 1 91 ? -5.386 -9.169 3.770 1.00 95.19 91 ARG A N 1
ATOM 680 C CA . ARG A 1 91 ? -5.651 -9.286 2.340 1.00 95.19 91 ARG A CA 1
ATOM 681 C C . ARG A 1 91 ? -4.806 -8.302 1.543 1.00 95.19 91 ARG A C 1
ATOM 683 O O . ARG A 1 91 ? -4.636 -7.156 1.946 1.00 95.19 91 ARG A O 1
ATOM 690 N N . THR A 1 92 ? -4.340 -8.728 0.377 1.00 96.81 92 THR A N 1
ATOM 691 C CA . THR A 1 92 ? -3.820 -7.806 -0.637 1.00 96.81 92 THR A CA 1
ATOM 692 C C . THR A 1 92 ? -5.001 -7.176 -1.367 1.00 96.81 92 THR A C 1
ATOM 694 O O . THR A 1 92 ? -5.838 -7.888 -1.926 1.00 96.81 92 THR A O 1
ATOM 697 N N . LEU A 1 93 ? -5.107 -5.851 -1.284 1.00 96.50 93 LEU A N 1
ATOM 698 C CA . LEU A 1 93 ? -6.139 -5.077 -1.966 1.00 96.50 93 LEU A CA 1
ATOM 699 C C . LEU A 1 93 ? -5.805 -4.972 -3.444 1.00 96.50 93 LEU A C 1
ATOM 701 O O . LEU A 1 93 ? -6.633 -5.339 -4.264 1.00 96.50 93 LEU A O 1
ATOM 705 N N . GLU A 1 94 ? -4.571 -4.568 -3.736 1.00 97.31 94 GLU A N 1
ATOM 706 C CA . GLU A 1 94 ? -4.066 -4.420 -5.092 1.00 97.31 94 GLU A CA 1
ATOM 707 C C . GLU A 1 94 ? -2.626 -4.913 -5.198 1.00 97.31 94 GLU A C 1
ATOM 709 O O . GLU A 1 94 ? -1.815 -4.755 -4.278 1.00 97.31 94 GLU A O 1
ATOM 714 N N . THR A 1 95 ? -2.316 -5.521 -6.341 1.00 96.50 95 THR A N 1
ATOM 715 C CA . THR A 1 95 ? -0.959 -5.929 -6.710 1.00 96.50 95 THR A CA 1
ATOM 716 C C . THR A 1 95 ? -0.557 -5.169 -7.953 1.00 96.50 95 THR A C 1
ATOM 718 O O . THR A 1 95 ? -1.228 -5.267 -8.975 1.00 96.50 95 THR A O 1
ATOM 721 N N . ASP A 1 96 ? 0.564 -4.468 -7.865 1.00 95.00 96 ASP A N 1
ATOM 722 C CA . ASP A 1 96 ? 1.146 -3.717 -8.966 1.00 95.00 96 ASP A CA 1
ATOM 723 C C . ASP A 1 96 ? 0.216 -2.651 -9.567 1.00 95.00 96 ASP A C 1
ATOM 725 O O . ASP A 1 96 ? 0.234 -2.410 -10.774 1.00 95.00 96 ASP A O 1
ATOM 729 N N . THR A 1 97 ? -0.601 -2.007 -8.723 1.00 95.69 97 THR A N 1
ATOM 730 C CA . THR A 1 97 ? -1.476 -0.910 -9.166 1.00 95.69 97 THR A CA 1
ATOM 731 C C . THR A 1 97 ? -0.627 0.290 -9.603 1.00 95.69 97 THR A C 1
ATOM 733 O O . THR A 1 97 ? 0.448 0.510 -9.021 1.00 95.69 97 THR A O 1
ATOM 736 N N . PRO A 1 98 ? -1.036 1.054 -10.636 1.00 95.44 98 PRO A N 1
ATOM 737 C CA . PRO A 1 98 ? -0.313 2.241 -11.073 1.00 95.44 98 PRO A CA 1
ATOM 738 C C . PRO A 1 98 ? 0.042 3.177 -9.916 1.00 95.44 98 PRO A C 1
ATOM 740 O O . PRO A 1 98 ? -0.755 3.430 -9.023 1.00 95.44 98 PRO A O 1
ATOM 743 N N . ASN A 1 99 ? 1.255 3.727 -9.934 1.00 95.12 99 ASN A N 1
ATOM 744 C CA . ASN A 1 99 ? 1.689 4.703 -8.938 1.00 95.12 99 ASN A CA 1
ATOM 745 C C . ASN A 1 99 ? 1.200 6.124 -9.286 1.00 95.12 99 ASN A C 1
ATOM 747 O O . ASN A 1 99 ? 2.001 7.023 -9.545 1.00 95.12 99 ASN A O 1
ATOM 751 N N . ASP A 1 100 ? -0.117 6.316 -9.339 1.00 95.19 100 ASP A N 1
ATOM 752 C CA . ASP A 1 100 ? -0.770 7.607 -9.603 1.00 95.19 100 ASP A CA 1
ATOM 753 C C . ASP A 1 100 ? -1.150 8.377 -8.323 1.00 95.19 100 ASP A C 1
ATOM 755 O O . ASP A 1 100 ? -1.445 9.573 -8.380 1.00 95.19 100 ASP A O 1
ATOM 759 N N . GLY A 1 101 ? -1.026 7.726 -7.164 1.00 95.69 101 GLY A N 1
ATOM 760 C CA . GLY A 1 101 ? -1.137 8.324 -5.837 1.00 95.69 101 GLY A CA 1
ATOM 761 C C . GLY A 1 101 ? -2.459 8.049 -5.130 1.00 95.69 101 GLY A C 1
ATOM 762 O O . GLY A 1 101 ? -2.565 8.406 -3.953 1.00 95.69 101 GLY A O 1
ATOM 763 N N . GLU A 1 102 ? -3.436 7.425 -5.796 1.00 96.31 102 GLU A N 1
ATOM 764 C CA . GLU A 1 102 ? -4.744 7.125 -5.213 1.00 96.31 102 GLU A CA 1
ATOM 765 C C . GLU A 1 102 ? -5.332 5.800 -5.708 1.00 96.31 102 GLU A C 1
ATOM 767 O O . GLU A 1 102 ? -5.238 5.455 -6.874 1.00 96.31 102 GLU A O 1
ATOM 772 N N . GLU A 1 103 ? -6.012 5.078 -4.820 1.00 95.56 103 GLU A N 1
ATOM 773 C CA . GLU A 1 103 ? -6.753 3.863 -5.160 1.00 95.56 103 GLU A CA 1
ATOM 774 C C . GLU A 1 103 ? -8.098 3.874 -4.439 1.00 95.56 103 GLU A C 1
ATOM 776 O O . GLU A 1 103 ? -8.201 4.2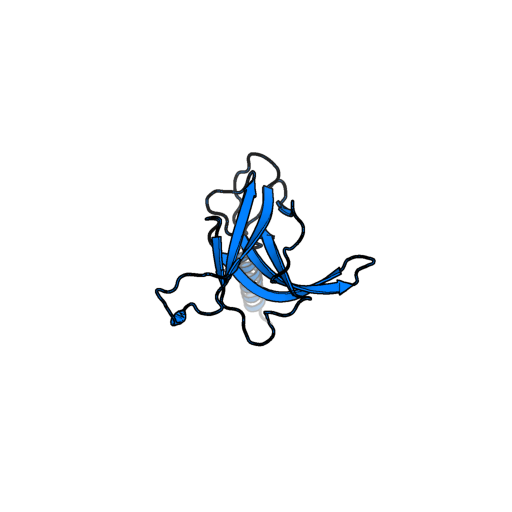96 -3.278 1.00 95.56 103 GLU A O 1
ATOM 781 N N . VAL A 1 104 ? -9.138 3.392 -5.119 1.00 93.81 104 VAL A N 1
ATOM 782 C CA . VAL A 1 104 ? -10.474 3.276 -4.537 1.00 93.81 104 VAL A CA 1
ATOM 783 C C . VAL A 1 104 ? -10.738 1.830 -4.179 1.00 93.81 104 VAL A C 1
ATOM 785 O O . VAL A 1 104 ? -10.797 0.946 -5.025 1.00 93.81 104 VAL A O 1
ATOM 788 N N . TRP A 1 105 ? -11.006 1.601 -2.902 1.00 92.19 105 TRP A N 1
ATOM 789 C CA . TRP A 1 105 ? -11.297 0.279 -2.387 1.00 92.19 105 TRP A CA 1
ATOM 790 C C . TRP A 1 105 ? -12.665 0.242 -1.702 1.00 92.19 105 TRP A C 1
ATOM 792 O O . TRP A 1 105 ? -13.080 1.175 -1.013 1.00 92.19 105 TRP A O 1
ATOM 802 N N . THR A 1 106 ? -13.379 -0.869 -1.888 1.00 90.56 106 THR A N 1
ATOM 803 C CA . THR A 1 106 ? -14.634 -1.162 -1.185 1.00 90.56 106 THR A CA 1
ATOM 804 C C . THR A 1 106 ? -14.368 -2.184 -0.075 1.00 90.56 106 THR A C 1
ATOM 806 O O . THR A 1 106 ? -14.082 -3.342 -0.397 1.00 90.56 106 THR A O 1
ATOM 809 N N . PRO A 1 107 ? -14.466 -1.803 1.211 1.00 90.25 107 PRO A N 1
ATOM 810 C CA . PRO A 1 107 ? -14.354 -2.737 2.323 1.00 90.25 107 PRO A CA 1
ATOM 811 C C . PRO A 1 107 ? -15.403 -3.846 2.252 1.00 90.25 107 PRO A C 1
ATOM 813 O O . PRO A 1 107 ? -16.589 -3.589 2.035 1.00 90.25 107 PRO A O 1
ATOM 816 N N . GLN A 1 108 ? -14.969 -5.085 2.466 1.00 89.94 108 GLN A N 1
ATOM 817 C CA . GLN A 1 108 ? -15.848 -6.224 2.702 1.00 89.94 108 GLN A CA 1
ATOM 818 C C . GLN A 1 108 ? -16.447 -6.159 4.115 1.00 89.94 108 GLN A C 1
ATOM 820 O O . GLN A 1 108 ? -16.102 -5.301 4.935 1.00 89.94 108 GLN A O 1
ATOM 825 N N . ALA A 1 109 ? -17.370 -7.079 4.412 1.00 83.44 109 ALA A N 1
ATOM 826 C CA . ALA A 1 109 ? -17.887 -7.234 5.768 1.00 83.44 109 ALA A CA 1
ATOM 827 C C . ALA A 1 109 ? -16.720 -7.392 6.759 1.00 83.44 109 ALA A C 1
ATOM 829 O O . ALA A 1 109 ? -15.773 -8.119 6.480 1.00 83.44 109 ALA A O 1
ATOM 830 N N . GLU A 1 110 ? -16.792 -6.687 7.892 1.00 82.75 110 GLU A N 1
ATOM 831 C CA . GLU A 1 110 ? -15.763 -6.666 8.951 1.00 82.75 110 GLU A CA 1
ATOM 832 C C . GLU A 1 110 ? -14.444 -5.947 8.597 1.00 82.75 110 GLU A C 1
ATOM 834 O O . GLU A 1 110 ? -13.660 -5.658 9.498 1.00 82.75 110 GLU A O 1
ATOM 839 N N . GLU A 1 111 ? -14.229 -5.514 7.346 1.00 86.19 111 GLU A N 1
ATOM 840 C CA . GLU A 1 111 ? -13.026 -4.754 6.948 1.00 86.19 111 GLU A CA 1
ATOM 841 C C . GLU A 1 111 ? -13.064 -3.264 7.368 1.00 86.19 111 GLU A C 1
ATOM 843 O O . GLU A 1 111 ? -12.173 -2.488 7.035 1.00 86.19 111 GLU A O 1
ATOM 848 N N . ASN A 1 112 ? -14.076 -2.870 8.147 1.00 79.69 112 ASN A N 1
ATOM 849 C CA . ASN A 1 112 ? -14.188 -1.572 8.822 1.00 79.69 112 ASN A CA 1
ATOM 850 C C . ASN A 1 112 ? -13.935 -1.688 10.338 1.00 79.69 112 ASN A C 1
ATOM 852 O O . ASN A 1 112 ? -14.458 -0.890 11.112 1.00 79.69 112 ASN A O 1
ATOM 856 N N . ALA A 1 113 ? -13.215 -2.712 10.794 1.00 78.88 113 ALA A N 1
ATOM 857 C CA . ALA A 1 113 ? -12.874 -2.866 12.204 1.00 78.88 113 ALA A CA 1
ATOM 858 C C . ALA A 1 113 ? -11.753 -1.902 12.651 1.00 78.88 113 ALA A C 1
ATOM 860 O O . ALA A 1 113 ? -10.920 -1.462 11.859 1.00 78.88 113 ALA A O 1
ATOM 861 N N . ASP A 1 114 ? -11.721 -1.588 13.949 1.00 81.00 114 ASP A N 1
ATOM 862 C CA . ASP A 1 114 ? -10.766 -0.642 14.550 1.00 81.00 114 ASP A CA 1
ATOM 863 C C . ASP A 1 114 ? -9.320 -1.158 14.636 1.00 81.00 114 ASP A C 1
ATOM 865 O O . ASP A 1 114 ? -8.397 -0.403 14.939 1.00 81.00 114 ASP A O 1
ATOM 869 N N . ASP A 1 115 ? -9.092 -2.442 14.400 1.00 89.44 115 ASP A N 1
ATOM 870 C CA . ASP A 1 115 ? -7.772 -3.070 14.435 1.00 89.44 115 ASP A CA 1
ATOM 871 C C . ASP A 1 115 ? -7.141 -3.225 13.044 1.00 89.44 115 ASP A C 1
ATOM 873 O O . ASP A 1 115 ? -6.051 -3.799 12.926 1.00 89.44 115 ASP A O 1
ATOM 877 N N . LEU A 1 116 ? -7.796 -2.687 12.010 1.00 95.31 116 LEU A N 1
ATOM 878 C CA . LEU A 1 116 ? -7.356 -2.755 10.625 1.00 95.31 116 LEU A CA 1
ATOM 879 C C . LEU A 1 116 ? -6.655 -1.480 10.162 1.00 95.31 116 LEU A C 1
ATOM 881 O O . LEU A 1 116 ? -7.044 -0.351 10.476 1.00 95.31 116 LEU A O 1
ATOM 885 N N . PHE A 1 117 ? -5.609 -1.695 9.375 1.00 96.56 117 PHE A N 1
ATOM 886 C CA . PHE A 1 117 ? -4.733 -0.669 8.839 1.00 96.56 117 PHE A CA 1
ATOM 887 C C . PHE A 1 117 ? -4.470 -0.937 7.357 1.00 96.56 117 PHE A C 1
ATOM 889 O O . PHE A 1 117 ? -4.516 -2.077 6.897 1.00 96.56 117 PHE A O 1
ATOM 896 N N . ILE A 1 118 ? -4.163 0.127 6.628 1.00 97.19 118 ILE A N 1
ATOM 897 C CA . ILE A 1 118 ? -3.697 0.096 5.251 1.00 97.19 118 ILE A CA 1
ATOM 898 C C . ILE A 1 118 ? -2.213 0.423 5.225 1.00 97.19 118 ILE A C 1
ATOM 900 O O . ILE A 1 118 ? -1.763 1.407 5.819 1.00 97.19 118 ILE A O 1
ATOM 904 N N . GLU A 1 119 ? -1.468 -0.374 4.476 1.00 97.38 119 GLU A N 1
ATOM 905 C CA . GLU A 1 119 ? -0.114 -0.050 4.055 1.00 97.38 119 GLU A CA 1
ATOM 906 C C . GLU A 1 119 ? -0.033 -0.052 2.528 1.00 97.38 119 GLU A C 1
ATOM 908 O O . GLU A 1 119 ? -0.592 -0.923 1.857 1.00 97.38 119 GLU A O 1
ATOM 913 N N . VAL A 1 120 ? 0.674 0.933 1.985 1.00 97.94 120 VAL A N 1
ATOM 914 C CA . VAL A 1 120 ? 1.099 0.946 0.590 1.00 97.94 120 VAL A CA 1
ATOM 915 C C . VAL A 1 120 ? 2.587 0.647 0.578 1.00 97.94 120 VAL A C 1
ATOM 917 O O . VAL A 1 120 ? 3.374 1.354 1.210 1.00 97.94 120 VAL A O 1
ATOM 920 N N . ILE A 1 121 ? 2.962 -0.424 -0.110 1.00 97.00 121 ILE A N 1
ATOM 921 C CA . ILE A 1 121 ? 4.320 -0.952 -0.132 1.00 97.00 121 ILE A CA 1
ATOM 922 C C . ILE A 1 121 ? 4.880 -0.963 -1.552 1.00 97.00 121 ILE A C 1
ATOM 924 O O . ILE A 1 121 ? 4.155 -0.886 -2.545 1.00 97.00 121 ILE A O 1
ATOM 928 N N . CYS A 1 122 ? 6.198 -1.094 -1.644 1.00 95.38 122 CYS A N 1
ATOM 929 C CA . CYS A 1 122 ? 6.882 -1.259 -2.917 1.00 95.38 122 CYS A CA 1
ATOM 930 C C . CYS A 1 122 ? 6.384 -2.519 -3.636 1.00 95.38 122 CYS A C 1
ATOM 932 O O . CYS A 1 122 ? 6.256 -3.580 -3.017 1.00 95.38 122 CYS A O 1
ATOM 934 N N . SER A 1 123 ? 6.147 -2.422 -4.943 1.00 94.25 123 SER A N 1
ATOM 935 C CA . SER A 1 123 ? 5.766 -3.586 -5.745 1.00 94.25 123 SER A CA 1
ATOM 936 C C . SER A 1 123 ? 6.883 -4.634 -5.756 1.00 94.25 123 SER A C 1
ATOM 938 O O . SER A 1 123 ? 8.075 -4.326 -5.804 1.00 94.25 123 SER A O 1
ATOM 940 N N . ASN A 1 124 ? 6.499 -5.908 -5.712 1.00 89.94 124 ASN A N 1
ATOM 941 C CA . ASN A 1 124 ? 7.428 -7.028 -5.819 1.00 89.94 124 ASN A CA 1
ATOM 942 C C . ASN A 1 124 ? 7.722 -7.421 -7.279 1.00 89.94 124 ASN A C 1
ATOM 944 O O . ASN A 1 124 ? 8.618 -8.247 -7.488 1.00 89.94 124 ASN A O 1
ATOM 948 N N . THR A 1 125 ? 7.029 -6.826 -8.256 1.00 90.25 125 THR A N 1
ATOM 949 C CA . THR A 1 125 ? 7.257 -7.002 -9.701 1.00 90.25 125 THR A CA 1
ATOM 950 C C . THR A 1 125 ? 8.580 -6.375 -10.143 1.00 90.25 125 THR A C 1
ATOM 952 O O . THR A 1 125 ? 9.296 -6.938 -10.975 1.00 90.25 125 THR A O 1
ATOM 955 N N . TYR A 1 126 ? 8.957 -5.253 -9.526 1.00 88.19 126 TYR A N 1
ATOM 956 C CA . TYR A 1 126 ? 10.147 -4.487 -9.888 1.00 88.19 126 TYR A CA 1
ATOM 957 C C . TYR A 1 126 ? 11.340 -4.805 -8.988 1.00 88.19 126 TYR A C 1
ATOM 959 O O . TYR A 1 126 ? 11.219 -5.181 -7.818 1.00 88.19 126 TYR A O 1
ATOM 967 N N . GLN A 1 127 ? 12.532 -4.645 -9.553 1.00 86.88 127 GLN A N 1
ATOM 968 C CA . GLN A 1 127 ? 13.781 -4.646 -8.815 1.00 86.88 127 GLN A CA 1
ATOM 969 C C . GLN A 1 127 ? 14.258 -3.206 -8.615 1.00 86.88 127 GLN A C 1
ATOM 971 O O . GLN A 1 127 ? 14.745 -2.572 -9.553 1.00 86.88 127 GLN A O 1
ATOM 976 N N . PHE A 1 128 ? 14.194 -2.751 -7.363 1.00 87.94 128 PHE A N 1
ATOM 977 C CA . PHE A 1 128 ? 14.726 -1.458 -6.946 1.00 87.94 128 PHE A CA 1
ATOM 978 C C . PHE A 1 128 ? 16.226 -1.570 -6.696 1.00 87.94 128 PHE A C 1
ATOM 980 O O . PHE A 1 128 ? 16.666 -2.292 -5.796 1.00 87.94 128 PHE A O 1
ATOM 987 N N . SER A 1 129 ? 17.029 -0.909 -7.525 1.00 85.12 129 SER A N 1
ATOM 988 C CA . SER A 1 129 ? 18.488 -1.083 -7.529 1.00 85.12 129 SER A CA 1
ATOM 989 C C . SER A 1 129 ? 19.157 -0.594 -6.243 1.00 85.12 129 SER A C 1
ATOM 991 O O . SER A 1 129 ? 20.148 -1.181 -5.808 1.00 85.12 129 SER A O 1
ATOM 993 N N . LEU A 1 130 ? 18.585 0.439 -5.618 1.00 88.12 130 LEU A N 1
ATOM 994 C CA . LEU A 1 130 ? 19.057 1.026 -4.364 1.00 88.12 130 LEU A CA 1
ATOM 995 C C . LEU A 1 130 ? 18.180 0.629 -3.166 1.00 88.12 130 LEU A C 1
ATOM 997 O O . LEU A 1 130 ? 18.345 1.164 -2.070 1.00 88.12 130 LEU A O 1
ATOM 1001 N N . GLY A 1 131 ? 17.282 -0.339 -3.369 1.00 90.81 131 GLY A N 1
ATOM 1002 C CA . GLY A 1 131 ? 16.288 -0.759 -2.393 1.00 90.81 131 GLY A CA 1
ATOM 1003 C C . GLY A 1 131 ? 15.057 0.146 -2.373 1.00 90.81 131 GLY A C 1
ATOM 1004 O O . GLY A 1 131 ? 15.058 1.265 -2.887 1.00 90.81 131 GLY A O 1
ATOM 1005 N N . CYS A 1 132 ? 13.994 -0.371 -1.764 1.00 93.56 132 CYS A N 1
ATOM 1006 C CA . CYS A 1 132 ? 12.762 0.365 -1.546 1.00 93.56 132 CYS A CA 1
ATOM 1007 C C . CYS A 1 132 ? 12.242 0.102 -0.135 1.00 93.56 132 CYS A C 1
ATOM 1009 O O . CYS A 1 132 ? 12.267 -1.041 0.330 1.00 93.56 132 CYS A O 1
ATOM 1011 N N . SER A 1 133 ? 11.813 1.157 0.554 1.00 95.06 133 SER A N 1
ATOM 1012 C CA . SER A 1 133 ? 11.347 1.074 1.937 1.00 95.06 133 SER A CA 1
ATOM 1013 C C . SER A 1 133 ? 10.084 1.890 2.185 1.00 95.06 133 SER A C 1
ATOM 1015 O O . SER A 1 133 ? 9.735 2.813 1.447 1.00 95.06 133 SER A O 1
ATOM 1017 N N . LEU A 1 134 ? 9.395 1.551 3.271 1.00 95.06 134 LEU A N 1
ATOM 1018 C CA . LEU A 1 134 ? 8.304 2.364 3.789 1.00 95.06 134 LEU A CA 1
ATOM 1019 C C . LEU A 1 134 ? 8.893 3.552 4.548 1.00 95.06 134 LEU A C 1
ATOM 1021 O O . LEU A 1 134 ? 9.826 3.386 5.336 1.00 95.06 134 LEU A O 1
ATOM 1025 N N . SER A 1 135 ? 8.353 4.746 4.315 1.00 94.06 135 SER A N 1
ATOM 1026 C CA . SER A 1 135 ? 8.721 5.958 5.060 1.00 94.06 135 SER A CA 1
ATOM 1027 C C . SER A 1 135 ? 7.589 6.506 5.932 1.00 94.06 135 SER A C 1
ATOM 1029 O O . SER A 1 135 ? 7.733 7.585 6.504 1.00 94.06 135 SER A O 1
ATOM 1031 N N . SER A 1 136 ? 6.487 5.765 6.069 1.00 93.19 136 SER A N 1
ATOM 1032 C CA . SER A 1 136 ? 5.424 6.044 7.035 1.00 93.19 136 SER A CA 1
ATOM 1033 C C . SER A 1 136 ? 4.893 4.764 7.679 1.00 93.19 136 SER A C 1
ATOM 1035 O O . SER A 1 136 ? 5.072 3.663 7.156 1.00 93.19 136 SER A O 1
ATOM 1037 N N . ASP A 1 137 ? 4.238 4.933 8.828 1.00 94.44 137 ASP A N 1
ATOM 1038 C CA . ASP A 1 137 ? 3.469 3.872 9.472 1.00 94.44 137 ASP A CA 1
ATOM 1039 C C . ASP A 1 137 ? 2.190 3.551 8.671 1.00 94.44 137 ASP A C 1
ATOM 1041 O O . ASP A 1 137 ? 1.630 4.439 8.016 1.00 94.44 137 ASP A O 1
ATOM 1045 N N . PRO A 1 138 ? 1.662 2.318 8.783 1.00 95.06 138 PRO A N 1
ATOM 1046 C CA . PRO A 1 138 ? 0.338 1.978 8.274 1.00 95.06 138 PRO A CA 1
ATOM 1047 C C . PRO A 1 138 ? -0.759 2.879 8.861 1.00 95.06 138 PRO A C 1
ATOM 1049 O O . PRO A 1 138 ? -0.742 3.218 10.050 1.00 95.06 138 PRO A O 1
ATOM 1052 N N . ILE A 1 139 ? -1.749 3.229 8.040 1.00 95.69 139 ILE A N 1
ATOM 1053 C CA . ILE A 1 139 ? -2.840 4.145 8.399 1.00 95.69 139 ILE A CA 1
ATOM 1054 C C . ILE A 1 139 ? -4.073 3.350 8.810 1.00 95.69 139 ILE A C 1
ATOM 1056 O O . ILE A 1 139 ? -4.480 2.428 8.111 1.00 95.69 139 ILE A O 1
ATOM 1060 N N . LYS A 1 140 ? -4.681 3.702 9.944 1.00 94.62 140 LYS A N 1
ATOM 1061 C CA . LYS A 1 140 ? -5.902 3.047 10.429 1.00 94.62 140 LYS A CA 1
ATOM 1062 C C . LYS A 1 140 ? -7.054 3.266 9.442 1.00 94.62 140 LYS A C 1
ATOM 1064 O O . LYS A 1 140 ? -7.198 4.355 8.894 1.00 94.62 140 LYS A O 1
ATOM 1069 N N . VAL A 1 141 ? -7.876 2.239 9.231 1.00 91.38 141 VAL A N 1
ATOM 1070 C CA . VAL A 1 141 ? -9.010 2.298 8.290 1.00 91.38 141 VAL A CA 1
ATOM 1071 C C . VAL A 1 141 ? -10.116 3.267 8.749 1.00 91.38 141 VAL A C 1
ATOM 1073 O O . VAL A 1 141 ? -10.784 3.869 7.899 1.00 91.38 141 VAL A O 1
ATOM 1076 N N . ASN A 1 142 ? -10.304 3.414 10.068 1.00 84.50 142 ASN A N 1
ATOM 1077 C CA . ASN A 1 142 ? -11.323 4.252 10.716 1.00 84.50 142 ASN A CA 1
ATOM 1078 C C . ASN A 1 142 ? -10.741 5.195 11.767 1.00 84.50 142 ASN A C 1
ATOM 1080 O O . ASN A 1 142 ? -9.915 4.723 12.590 1.00 84.50 142 ASN A O 1
#